Protein AF-A0A941RB59-F1 (afdb_monomer_lite)

Secondary structure (DSSP, 8-state):
-EEEEGGG-GGGHHHHHHHHHHHTGGGSTT--HHHHHHHHHTTB-SSSSSEEEEEEETTEEEEEEEE-S-S-TT-TT---

pLDDT: mean 94.76, std 6.49, range [63.0, 98.62]

Sequence (80 aa):
MDIRYLVDCQQVIPQVAQWLFDEWGRFLPGSSVEGGVSRLHKRLHRGQLPLTLMAMEAEAAIGTISLIHCDMETRPDLSP

Foldseek 3Di:
DDKDWCLVQVVCLLVVLVVCCVVPVVVDPPGDSVNSSVVQVVQNDDPDPFTKMFDDDPNDTDDIDTDHQAPDPPCNVPGD

Structure (mmCIF, N/CA/C/O backbone):
data_AF-A0A941RB59-F1
#
_entry.id   AF-A0A941RB59-F1
#
loop_
_atom_site.group_PDB
_atom_site.id
_atom_site.type_symbol
_atom_site.label_atom_id
_atom_site.label_alt_id
_atom_site.label_comp_id
_atom_site.label_asym_id
_atom_site.label_entity_id
_atom_site.label_seq_id
_atom_site.pdbx_PDB_ins_code
_atom_site.Cartn_x
_atom_site.Cartn_y
_atom_site.Cartn_z
_atom_site.occupancy
_atom_site.B_iso_or_equiv
_atom_site.auth_seq_id
_atom_site.auth_comp_id
_atom_site.auth_asym_id
_atom_site.auth_atom_id
_atom_site.pdbx_PDB_model_num
ATOM 1 N N . MET A 1 1 ? -9.548 -6.971 15.054 1.00 93.56 1 MET A N 1
ATOM 2 C CA . MET A 1 1 ? -8.954 -6.842 13.712 1.00 93.56 1 MET A CA 1
ATOM 3 C C . MET A 1 1 ? -10.060 -6.707 12.679 1.00 93.56 1 MET A C 1
ATOM 5 O O . MET A 1 1 ? -11.015 -7.474 12.745 1.00 93.56 1 MET A O 1
ATOM 9 N N . ASP A 1 2 ? -9.932 -5.762 11.753 1.00 97.75 2 ASP A N 1
ATOM 10 C CA . ASP A 1 2 ? -10.855 -5.538 10.637 1.00 97.75 2 ASP A CA 1
ATOM 11 C C . ASP A 1 2 ? -10.104 -5.165 9.344 1.00 97.75 2 ASP A C 1
ATOM 13 O O . ASP A 1 2 ? -8.925 -4.813 9.384 1.00 97.75 2 ASP A O 1
ATOM 17 N N . ILE A 1 3 ? -10.771 -5.286 8.190 1.00 98.00 3 ILE A N 1
ATOM 18 C CA . ILE A 1 3 ? -10.221 -4.893 6.884 1.00 98.00 3 ILE A CA 1
ATOM 19 C C . ILE A 1 3 ? -10.907 -3.608 6.424 1.00 98.00 3 ILE A C 1
ATOM 21 O O . ILE A 1 3 ? -12.129 -3.578 6.272 1.00 98.00 3 ILE A O 1
ATOM 25 N N . ARG A 1 4 ? -10.122 -2.561 6.163 1.00 98.00 4 ARG A N 1
ATOM 26 C CA . ARG A 1 4 ? -10.604 -1.257 5.681 1.00 98.00 4 ARG A CA 1
ATOM 27 C C . ARG A 1 4 ? -10.068 -0.958 4.288 1.00 98.00 4 ARG A C 1
ATOM 29 O O . ARG A 1 4 ? -9.021 -1.463 3.890 1.00 98.00 4 ARG A O 1
ATOM 36 N N . TYR A 1 5 ? -10.759 -0.095 3.551 1.00 98.50 5 TYR A N 1
ATOM 37 C CA . TYR A 1 5 ? -10.180 0.500 2.349 1.00 98.50 5 TYR A CA 1
ATOM 38 C C . TYR A 1 5 ? -9.149 1.555 2.746 1.00 98.50 5 TYR A C 1
ATOM 40 O O . TYR A 1 5 ? -9.358 2.297 3.706 1.00 98.50 5 TYR A O 1
ATOM 48 N N . LEU A 1 6 ? -8.069 1.688 1.974 1.00 98.44 6 LEU A N 1
ATOM 49 C CA . LEU A 1 6 ? -7.052 2.709 2.237 1.00 98.44 6 LEU A CA 1
ATOM 50 C C . LEU A 1 6 ? -7.628 4.136 2.209 1.00 98.44 6 LEU A C 1
ATOM 52 O O . LEU A 1 6 ? -7.190 4.987 2.978 1.00 98.44 6 LEU A O 1
ATOM 56 N N . VAL A 1 7 ? -8.654 4.387 1.384 1.00 98.12 7 VAL A N 1
ATOM 57 C CA . VAL A 1 7 ? -9.345 5.690 1.325 1.00 98.12 7 VAL A CA 1
ATOM 58 C C . VAL A 1 7 ? -9.954 6.119 2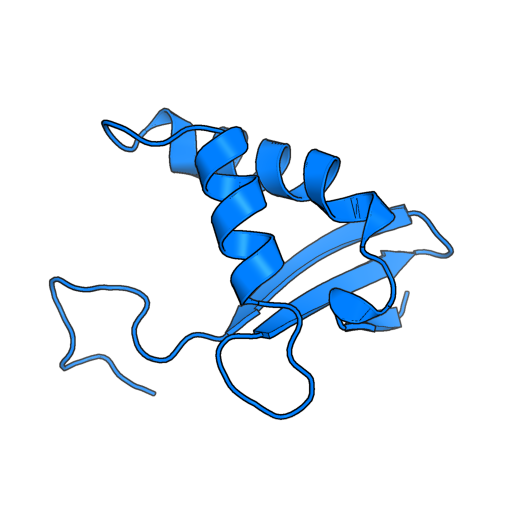.666 1.00 98.12 7 VAL A C 1
ATOM 60 O O . VAL A 1 7 ? -10.096 7.317 2.899 1.00 98.12 7 VAL A O 1
ATOM 63 N N . ASP A 1 8 ? -10.225 5.170 3.567 1.00 97.88 8 ASP A N 1
ATOM 64 C CA . ASP A 1 8 ? -10.807 5.417 4.895 1.00 97.88 8 ASP A CA 1
ATOM 65 C C . ASP A 1 8 ? -9.773 5.635 5.994 1.00 97.88 8 ASP A C 1
ATOM 67 O O . ASP A 1 8 ? -10.122 6.005 7.111 1.00 97.88 8 ASP A O 1
ATOM 71 N N . CYS A 1 9 ? -8.503 5.370 5.702 1.00 97.38 9 CYS A N 1
ATOM 72 C CA . CYS A 1 9 ? -7.424 5.409 6.681 1.00 97.38 9 CYS A CA 1
ATOM 73 C C . CYS A 1 9 ? -6.143 6.004 6.083 1.00 97.38 9 CYS A C 1
ATOM 75 O O . CYS A 1 9 ? -5.042 5.532 6.337 1.00 97.38 9 CYS A O 1
ATOM 77 N N . GLN A 1 10 ? -6.269 7.066 5.285 1.00 97.75 10 GLN A N 1
ATOM 78 C CA . GLN A 1 10 ? -5.164 7.673 4.528 1.00 97.75 10 GLN A CA 1
ATOM 79 C C . GLN A 1 10 ? -3.979 8.131 5.397 1.00 97.75 10 GLN A C 1
ATOM 81 O O . GLN A 1 10 ? -2.853 8.211 4.907 1.00 97.75 10 GLN A O 1
ATOM 86 N N . GLN A 1 11 ? -4.191 8.368 6.695 1.00 97.81 11 GLN A N 1
ATOM 87 C CA . GLN A 1 11 ? -3.128 8.674 7.654 1.00 97.81 11 GLN A CA 1
ATOM 88 C C . GLN A 1 11 ? -2.039 7.592 7.726 1.00 97.81 11 GLN A C 1
ATOM 90 O O . GLN A 1 11 ? -0.910 7.892 8.102 1.00 97.81 11 GLN A O 1
ATOM 95 N N . VAL A 1 12 ? -2.347 6.347 7.342 1.00 98.12 12 VAL A N 1
ATOM 96 C CA . VAL A 1 12 ? -1.388 5.231 7.378 1.00 98.12 12 VAL A CA 1
ATOM 97 C C . VAL A 1 12 ? -0.471 5.194 6.151 1.00 98.12 12 VAL A C 1
ATOM 99 O O . VAL A 1 12 ? 0.502 4.444 6.145 1.00 98.12 12 VAL A O 1
ATOM 102 N N . ILE A 1 13 ? -0.739 5.994 5.109 1.00 98.50 13 ILE A N 1
ATOM 103 C CA . ILE A 1 13 ? 0.006 5.959 3.838 1.00 98.50 13 ILE A CA 1
ATOM 104 C C . ILE A 1 13 ? 1.525 6.105 4.032 1.00 98.50 13 IL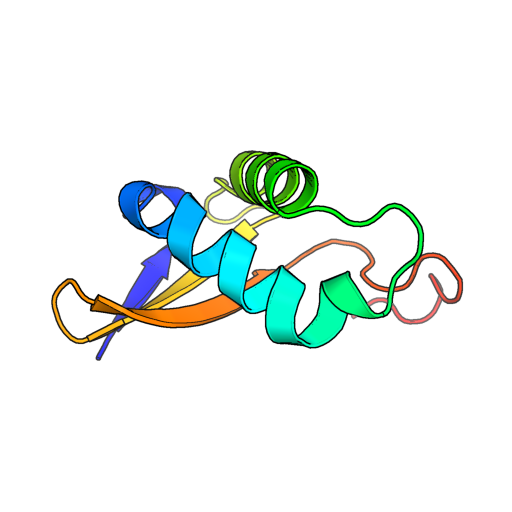E A C 1
ATOM 106 O O . ILE A 1 13 ? 2.247 5.301 3.440 1.00 98.50 13 ILE A O 1
ATOM 110 N N . PRO A 1 14 ? 2.046 7.053 4.841 1.00 98.38 14 PRO A N 1
ATOM 111 C CA . PRO A 1 14 ? 3.491 7.179 5.034 1.00 98.38 14 PRO A CA 1
ATOM 112 C C . PRO A 1 14 ? 4.113 5.921 5.654 1.00 98.38 14 PRO A C 1
ATOM 114 O O . PRO A 1 14 ? 5.131 5.434 5.170 1.00 98.38 14 PRO A O 1
ATOM 117 N N . GLN A 1 15 ? 3.460 5.353 6.674 1.00 98.38 15 GLN A N 1
ATOM 118 C CA . GLN A 1 15 ? 3.901 4.126 7.344 1.00 98.38 15 GLN A CA 1
ATOM 119 C C . GLN A 1 15 ? 3.915 2.938 6.375 1.00 98.38 15 GLN A C 1
ATOM 121 O O . GLN A 1 15 ? 4.898 2.208 6.293 1.00 98.38 15 GLN A O 1
ATOM 126 N N . VAL A 1 16 ? 2.844 2.766 5.600 1.00 98.25 16 VAL A N 1
ATOM 127 C CA . VAL A 1 16 ? 2.728 1.657 4.646 1.00 98.25 16 VAL A CA 1
ATOM 128 C C . VAL A 1 16 ? 3.718 1.806 3.494 1.00 98.25 16 VAL A C 1
ATOM 130 O O . VAL A 1 16 ? 4.319 0.820 3.079 1.00 98.25 16 VAL A O 1
ATOM 133 N N . ALA A 1 17 ? 3.935 3.021 2.984 1.00 98.50 17 ALA A N 1
ATOM 134 C CA . ALA A 1 17 ? 4.935 3.263 1.948 1.00 98.50 17 ALA A CA 1
ATOM 135 C C . ALA A 1 17 ? 6.343 2.866 2.413 1.00 98.50 17 ALA A C 1
ATOM 137 O O . ALA A 1 17 ? 7.083 2.261 1.636 1.00 98.50 17 ALA A O 1
ATOM 138 N N . GLN A 1 18 ? 6.677 3.157 3.675 1.00 98.56 18 GLN A N 1
ATOM 139 C CA . GLN A 1 18 ? 7.939 2.745 4.281 1.00 98.56 18 GLN A CA 1
ATOM 140 C C . GLN A 1 18 ? 8.047 1.216 4.355 1.00 98.56 18 GLN A C 1
ATOM 142 O O . GLN A 1 18 ? 9.028 0.664 3.872 1.00 98.56 18 GLN A O 1
ATOM 147 N N . TRP A 1 19 ? 7.012 0.520 4.840 1.00 98.38 19 TRP A N 1
ATOM 148 C CA . TRP A 1 19 ? 6.995 -0.949 4.887 1.00 98.38 19 TRP A CA 1
ATOM 149 C C . TRP A 1 19 ? 7.222 -1.596 3.521 1.00 98.38 19 TRP A C 1
ATOM 151 O O . TRP A 1 19 ? 8.067 -2.475 3.380 1.00 98.38 19 TRP A O 1
ATOM 161 N N . LEU A 1 20 ? 6.489 -1.142 2.497 1.00 97.62 20 LEU A N 1
ATOM 162 C CA . LEU A 1 20 ? 6.627 -1.676 1.140 1.00 97.62 20 LEU A CA 1
ATOM 163 C C . LEU A 1 20 ? 8.041 -1.433 0.580 1.00 97.62 20 LEU A C 1
ATOM 165 O O . LEU A 1 20 ? 8.562 -2.246 -0.189 1.00 97.62 20 LEU A O 1
ATOM 169 N N . PHE A 1 21 ? 8.661 -0.305 0.936 1.00 98.25 21 PHE A N 1
ATOM 170 C CA . PHE A 1 21 ? 10.029 -0.006 0.538 1.00 98.25 21 PHE A CA 1
ATOM 171 C C . PHE A 1 21 ? 11.045 -0.888 1.273 1.00 98.25 21 PHE A C 1
ATOM 173 O O . PHE A 1 21 ? 11.921 -1.458 0.627 1.00 98.25 21 PHE A O 1
ATOM 180 N N . ASP A 1 22 ? 10.909 -1.048 2.585 1.00 98.19 22 ASP A N 1
ATOM 181 C CA . ASP A 1 22 ? 11.840 -1.831 3.400 1.00 98.19 22 ASP A CA 1
ATOM 182 C C . ASP A 1 22 ? 11.815 -3.321 3.038 1.00 98.19 22 ASP A C 1
ATOM 184 O O . ASP A 1 22 ? 12.869 -3.958 2.950 1.00 98.19 22 ASP A O 1
ATOM 188 N N . GLU A 1 23 ? 10.631 -3.871 2.764 1.00 97.25 23 G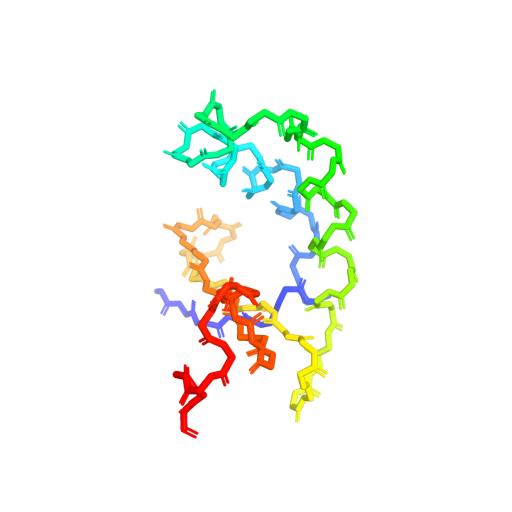LU A N 1
ATOM 189 C CA . GLU A 1 23 ? 10.480 -5.276 2.377 1.00 97.25 23 GLU A CA 1
ATOM 190 C C . GLU A 1 23 ? 10.947 -5.538 0.939 1.00 97.25 23 GLU A C 1
ATOM 192 O O . GLU A 1 23 ? 11.733 -6.455 0.696 1.00 97.25 23 GLU A O 1
ATOM 197 N N . TRP A 1 24 ? 10.518 -4.711 -0.022 1.00 94.44 24 TRP A N 1
ATOM 198 C CA . TRP A 1 24 ? 10.763 -4.970 -1.449 1.00 94.44 24 TRP A CA 1
ATOM 199 C C . TRP A 1 24 ? 11.483 -3.830 -2.164 1.00 94.44 24 TRP A C 1
ATOM 201 O O . TRP A 1 24 ? 12.418 -4.064 -2.930 1.00 94.44 24 TRP A O 1
ATOM 211 N N . GLY A 1 25 ? 11.055 -2.587 -1.935 1.00 94.50 25 GLY A N 1
ATOM 212 C CA . GLY A 1 25 ? 11.528 -1.428 -2.694 1.00 94.50 25 GLY A CA 1
ATOM 213 C C . GLY A 1 25 ? 13.038 -1.1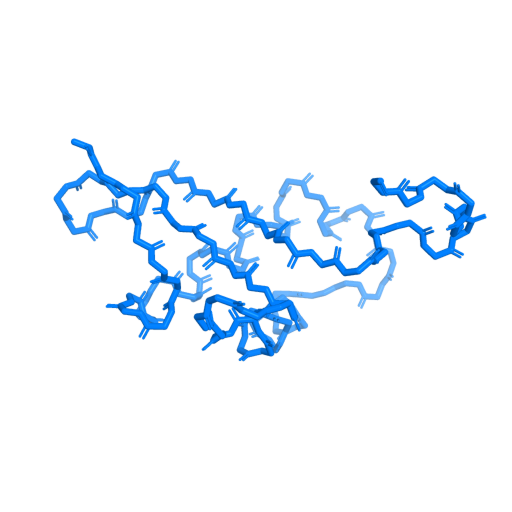97 -2.626 1.00 94.50 25 GLY A C 1
ATOM 214 O O . GLY A 1 25 ? 13.618 -0.828 -3.641 1.00 94.50 25 GLY A O 1
ATOM 215 N N . ARG A 1 26 ? 13.696 -1.484 -1.498 1.00 95.88 26 ARG A N 1
ATOM 216 C CA . ARG A 1 26 ? 15.150 -1.325 -1.330 1.00 95.88 26 ARG A CA 1
ATOM 217 C C . ARG A 1 26 ? 15.989 -2.187 -2.278 1.00 95.88 26 ARG A C 1
ATOM 219 O O . ARG A 1 26 ? 17.159 -1.889 -2.490 1.00 95.88 26 ARG A O 1
ATOM 226 N N . PHE A 1 27 ? 15.405 -3.243 -2.846 1.00 95.56 27 PHE A N 1
ATOM 227 C CA . PHE A 1 27 ? 16.053 -4.117 -3.826 1.00 95.56 27 PHE A CA 1
ATOM 228 C C . PHE A 1 27 ? 15.750 -3.723 -5.279 1.00 95.56 27 PHE A C 1
ATOM 230 O O . PHE A 1 27 ? 16.343 -4.284 -6.199 1.00 95.56 27 PHE A O 1
ATOM 237 N N . LEU A 1 28 ? 14.835 -2.773 -5.499 1.00 91.88 28 LEU A N 1
ATOM 238 C CA . LEU A 1 28 ? 14.386 -2.344 -6.820 1.00 91.88 28 LEU A CA 1
ATOM 239 C C . LEU A 1 28 ? 15.078 -1.031 -7.223 1.00 91.88 28 LEU A C 1
ATOM 241 O O . LEU A 1 28 ? 14.834 0.006 -6.596 1.00 91.88 28 LEU A O 1
ATOM 245 N N . PRO A 1 29 ? 15.907 -1.027 -8.285 1.00 94.19 29 PRO A N 1
ATOM 246 C CA . PRO A 1 29 ? 16.528 0.193 -8.788 1.00 94.19 29 PRO A CA 1
ATOM 247 C C . PRO A 1 29 ? 15.490 1.278 -9.102 1.00 94.19 29 PRO A C 1
ATOM 249 O O . PRO A 1 29 ? 14.491 1.021 -9.769 1.00 94.19 29 PRO A O 1
ATOM 252 N N . GLY A 1 30 ? 15.726 2.500 -8.619 1.00 93.62 30 GLY A N 1
ATOM 253 C CA . GLY A 1 30 ? 14.828 3.639 -8.842 1.00 93.62 30 GLY A CA 1
ATOM 254 C C . GLY A 1 30 ? 13.555 3.645 -7.987 1.00 93.62 30 GLY A C 1
ATOM 255 O O . GLY A 1 30 ? 12.734 4.550 -8.135 1.00 93.62 30 GLY A O 1
ATOM 256 N N . SER A 1 31 ? 13.374 2.678 -7.083 1.00 95.62 31 SER A N 1
ATOM 257 C CA . SER A 1 31 ? 12.299 2.737 -6.094 1.00 95.62 31 SER A CA 1
ATOM 258 C C . SER A 1 31 ? 12.616 3.756 -4.997 1.00 95.62 31 SER A C 1
ATOM 260 O O . SER A 1 31 ? 13.772 3.952 -4.626 1.00 95.62 31 SER A O 1
ATOM 262 N N . SER A 1 32 ? 11.578 4.386 -4.449 1.00 98.12 32 SER A N 1
ATOM 263 C CA . SER A 1 32 ? 11.673 5.254 -3.275 1.00 98.12 32 SER A CA 1
ATOM 264 C C . SER A 1 32 ? 10.388 5.190 -2.449 1.00 98.12 32 SER A C 1
ATOM 266 O O . SER A 1 32 ? 9.339 4.742 -2.940 1.00 98.12 32 SER A O 1
ATOM 268 N N . VAL A 1 33 ? 10.462 5.665 -1.205 1.00 98.44 33 VAL A N 1
ATOM 269 C CA . VAL A 1 33 ? 9.305 5.785 -0.308 1.00 98.44 33 VAL A CA 1
ATOM 270 C C . VAL A 1 33 ? 8.280 6.759 -0.894 1.00 98.44 33 VAL A C 1
ATOM 272 O O . VAL A 1 33 ? 7.095 6.442 -0.941 1.00 98.44 33 VAL A O 1
ATOM 275 N N . GLU A 1 34 ? 8.716 7.889 -1.453 1.00 98.38 34 GLU A N 1
ATOM 276 C CA . GLU A 1 34 ? 7.857 8.888 -2.108 1.00 98.38 34 GLU A CA 1
ATOM 277 C C . GLU A 1 34 ? 7.141 8.296 -3.327 1.00 98.38 34 GLU A C 1
ATOM 279 O O . GLU A 1 34 ? 5.947 8.529 -3.538 1.00 98.38 34 GLU A O 1
ATOM 284 N N . GLY A 1 35 ? 7.842 7.464 -4.105 1.00 97.94 35 GLY A N 1
ATOM 285 C CA . GLY A 1 35 ? 7.237 6.687 -5.183 1.00 97.94 35 GLY A CA 1
ATOM 286 C C . GLY A 1 35 ? 6.169 5.722 -4.658 1.00 97.94 35 GLY A C 1
ATOM 287 O O . GLY A 1 35 ? 5.100 5.595 -5.258 1.00 97.94 35 GLY A O 1
ATOM 288 N N . GLY A 1 36 ? 6.419 5.084 -3.511 1.00 97.56 36 GLY A N 1
ATOM 289 C CA . GLY A 1 36 ? 5.441 4.269 -2.784 1.00 97.56 36 GLY A CA 1
ATOM 290 C C . GLY A 1 36 ? 4.202 5.061 -2.362 1.00 97.56 36 GLY A C 1
ATOM 291 O O . GLY A 1 36 ? 3.083 4.645 -2.664 1.00 97.56 36 GLY A O 1
ATOM 292 N N . VAL A 1 37 ? 4.390 6.236 -1.758 1.00 98.62 37 VAL A N 1
ATOM 293 C CA . VAL A 1 37 ? 3.308 7.157 -1.372 1.00 98.62 37 VAL A CA 1
ATOM 294 C C . VAL A 1 37 ? 2.472 7.556 -2.589 1.00 98.62 37 VAL A C 1
ATOM 296 O O . VAL A 1 37 ? 1.243 7.487 -2.539 1.00 98.62 37 VAL A O 1
ATOM 299 N N . SER A 1 38 ? 3.111 7.925 -3.703 1.00 98.12 38 SER A N 1
ATOM 300 C CA . SER A 1 38 ? 2.411 8.276 -4.945 1.00 98.12 38 SER A CA 1
ATOM 301 C C . SER A 1 38 ? 1.584 7.103 -5.486 1.00 98.12 38 SER A C 1
ATOM 303 O O . SER A 1 38 ? 0.434 7.283 -5.892 1.00 98.12 38 SER A O 1
ATOM 305 N N . ARG A 1 39 ? 2.127 5.877 -5.446 1.00 96.88 39 ARG A N 1
ATOM 306 C CA . ARG A 1 39 ? 1.400 4.662 -5.847 1.00 96.88 39 ARG A CA 1
ATOM 307 C C . ARG A 1 39 ? 0.197 4.384 -4.948 1.00 96.88 39 ARG A C 1
ATOM 309 O O . ARG A 1 39 ? -0.861 4.062 -5.476 1.00 96.88 39 ARG A O 1
ATOM 316 N N . LEU A 1 40 ? 0.330 4.531 -3.631 1.00 98.19 40 LEU A N 1
ATOM 317 C CA . LEU A 1 40 ? -0.768 4.324 -2.680 1.00 98.19 40 LEU A CA 1
ATOM 318 C C . LEU A 1 40 ? -1.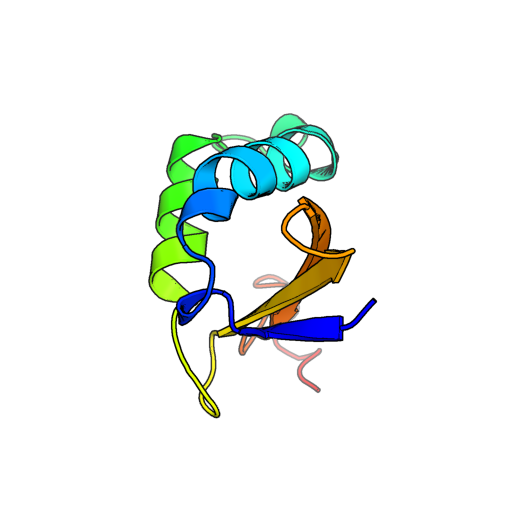905 5.338 -2.877 1.00 98.19 40 LEU A C 1
ATOM 320 O O . LEU A 1 40 ? -3.069 4.949 -2.856 1.00 98.19 40 LEU A O 1
ATOM 324 N N . HIS A 1 41 ? -1.595 6.602 -3.186 1.00 98.38 41 HIS A N 1
ATOM 325 C CA . HIS A 1 41 ? -2.620 7.604 -3.518 1.00 98.38 41 HIS A CA 1
ATOM 326 C C . HIS A 1 41 ? -3.427 7.245 -4.776 1.00 98.38 41 HIS A C 1
ATOM 328 O O . HIS A 1 41 ? -4.629 7.491 -4.833 1.00 98.38 41 HIS A O 1
ATOM 334 N N . LYS A 1 42 ? -2.804 6.601 -5.772 1.00 97.75 42 LYS A N 1
ATOM 335 C CA . LYS A 1 42 ? -3.513 6.099 -6.966 1.00 97.75 42 LYS A CA 1
ATOM 336 C C . LYS A 1 42 ? -4.431 4.904 -6.669 1.00 97.75 42 LYS A C 1
ATOM 338 O O . LYS A 1 42 ? -5.206 4.520 -7.537 1.00 97.75 42 LYS A O 1
ATOM 343 N N . ARG A 1 43 ? -4.328 4.302 -5.477 1.00 97.88 43 ARG A N 1
ATOM 344 C CA . ARG A 1 43 ? -5.065 3.105 -5.032 1.00 97.88 43 ARG A CA 1
ATOM 345 C C . ARG A 1 43 ? -6.172 3.427 -4.018 1.00 97.88 43 ARG A C 1
ATOM 347 O O . ARG A 1 43 ? -6.669 2.531 -3.338 1.00 97.88 43 ARG A O 1
ATOM 354 N N . LEU A 1 44 ? -6.585 4.691 -3.917 1.00 98.19 44 LEU A N 1
ATOM 355 C CA . LEU A 1 44 ? -7.662 5.153 -3.028 1.00 98.19 44 LEU A CA 1
ATOM 356 C C . LEU A 1 44 ? -9.071 4.909 -3.600 1.00 98.19 44 LEU A C 1
ATOM 358 O O . LEU A 1 44 ? -9.997 5.675 -3.346 1.00 98.19 44 LEU A O 1
ATOM 362 N N . HIS A 1 45 ? -9.249 3.847 -4.383 1.00 97.88 45 HIS A N 1
ATOM 363 C CA . HIS A 1 45 ? -10.545 3.477 -4.939 1.00 97.88 45 HIS A CA 1
ATOM 364 C C . HIS A 1 45 ? -11.315 2.527 -4.013 1.00 97.88 45 HIS A C 1
ATOM 366 O O . HIS A 1 45 ? -10.743 1.790 -3.206 1.00 97.88 45 HIS A O 1
ATOM 372 N N . ARG A 1 46 ? -12.642 2.511 -4.176 1.00 96.94 46 ARG A N 1
ATOM 373 C CA . ARG A 1 46 ? -13.547 1.517 -3.584 1.00 96.94 46 ARG A CA 1
ATOM 374 C C . ARG A 1 46 ? -14.222 0.733 -4.693 1.00 96.94 46 ARG A C 1
ATOM 376 O O . ARG A 1 46 ? -14.719 1.335 -5.638 1.00 96.94 46 ARG A O 1
ATOM 383 N N . GLY A 1 47 ? -14.245 -0.593 -4.574 1.00 94.12 47 GLY A N 1
ATOM 384 C CA . GLY A 1 47 ? -14.908 -1.471 -5.547 1.00 94.12 47 GLY A CA 1
ATOM 385 C C . GLY A 1 47 ? -14.359 -1.404 -6.979 1.00 94.12 47 GLY A C 1
ATOM 386 O O . GLY A 1 47 ? -14.945 -2.005 -7.871 1.00 94.12 47 GLY A O 1
ATOM 387 N N . GLN A 1 48 ? -13.251 -0.695 -7.212 1.00 95.56 48 GLN A N 1
ATOM 388 C CA . GLN A 1 48 ? -12.642 -0.507 -8.524 1.00 95.56 48 GLN A CA 1
ATOM 389 C C . GLN A 1 48 ? -11.125 -0.623 -8.410 1.00 95.56 48 GLN A C 1
ATOM 391 O O . GLN A 1 48 ? -10.530 -0.110 -7.466 1.00 95.56 48 GLN A O 1
ATOM 396 N N . LEU A 1 49 ? -10.495 -1.285 -9.381 1.00 94.94 49 LEU A N 1
ATOM 397 C CA . LEU A 1 49 ? -9.043 -1.376 -9.452 1.00 94.94 49 LEU A CA 1
ATOM 398 C C . LEU A 1 49 ? -8.426 -0.115 -10.083 1.00 94.94 49 LEU A C 1
ATOM 400 O O . LEU A 1 49 ? -8.982 0.432 -11.036 1.00 94.94 49 LEU A O 1
ATOM 404 N N . PRO A 1 50 ? -7.237 0.308 -9.624 1.00 96.06 50 PRO A N 1
ATOM 405 C CA . PRO A 1 50 ? -6.464 -0.310 -8.548 1.00 96.06 50 PRO A CA 1
ATOM 406 C C . PRO A 1 50 ? -6.963 0.121 -7.157 1.00 96.06 50 PRO A C 1
ATOM 408 O O . PRO A 1 50 ? -7.362 1.269 -6.983 1.00 96.06 50 PRO A O 1
ATOM 411 N N . LEU A 1 51 ? -6.906 -0.768 -6.162 1.00 97.81 51 LEU A N 1
ATOM 412 C CA . LEU A 1 51 ? -7.271 -0.446 -4.777 1.00 97.81 51 LEU A CA 1
ATOM 413 C C . LEU A 1 51 ? -6.298 -1.049 -3.767 1.00 97.81 51 LEU A C 1
ATOM 415 O O . LEU A 1 51 ? -5.668 -2.071 -4.033 1.00 97.81 51 LEU A O 1
ATOM 419 N N . THR A 1 52 ? -6.203 -0.435 -2.592 1.00 98.38 52 THR A N 1
ATOM 420 C CA . THR A 1 52 ? -5.465 -0.977 -1.447 1.00 98.38 52 THR A CA 1
ATOM 421 C C . THR A 1 52 ? -6.412 -1.201 -0.273 1.00 98.38 52 THR A C 1
ATOM 423 O O . THR A 1 52 ? -7.223 -0.334 0.063 1.00 98.38 52 THR A O 1
ATOM 426 N N . LEU A 1 53 ? -6.287 -2.367 0.357 1.00 98.44 53 LEU A N 1
ATOM 427 C CA . LEU A 1 53 ? -6.942 -2.713 1.611 1.00 98.44 53 LEU A CA 1
ATOM 428 C C . LEU A 1 53 ? -5.914 -2.727 2.741 1.00 98.44 53 LEU A C 1
ATOM 430 O O . LEU A 1 53 ? -4.742 -3.058 2.540 1.00 98.44 53 LEU A O 1
ATOM 434 N N . MET A 1 54 ? -6.382 -2.385 3.932 1.00 98.50 54 MET A N 1
ATOM 435 C CA . MET A 1 54 ? -5.599 -2.298 5.153 1.00 98.50 54 MET A CA 1
ATOM 436 C C . MET A 1 54 ? -6.156 -3.270 6.183 1.00 98.50 54 MET A C 1
ATOM 438 O O . MET A 1 54 ? -7.349 -3.235 6.477 1.00 98.50 54 MET A O 1
ATOM 442 N N . ALA A 1 55 ? -5.292 -4.117 6.737 1.00 98.50 55 ALA A N 1
ATOM 443 C CA . ALA A 1 55 ? -5.599 -4.850 7.954 1.00 98.50 55 ALA A CA 1
ATOM 444 C C . ALA A 1 55 ? -5.324 -3.932 9.147 1.00 98.50 55 ALA A C 1
ATOM 446 O O . ALA A 1 55 ? -4.212 -3.415 9.287 1.00 98.50 55 ALA A O 1
ATOM 447 N N . MET A 1 56 ? -6.342 -3.721 9.977 1.00 98.19 56 MET A N 1
ATOM 448 C CA . MET A 1 56 ? -6.316 -2.796 11.105 1.00 98.19 56 MET A CA 1
ATOM 449 C C . MET A 1 56 ? -6.562 -3.544 12.417 1.00 98.19 56 MET A C 1
ATOM 451 O O . MET A 1 56 ? -7.424 -4.423 12.506 1.00 98.19 56 MET A O 1
ATOM 455 N N . GLU A 1 57 ? -5.830 -3.167 13.460 1.00 97.88 57 GLU A N 1
ATOM 456 C CA . GLU A 1 57 ? -6.137 -3.497 14.847 1.00 97.88 57 GLU A CA 1
ATOM 457 C C . GLU A 1 57 ? -6.401 -2.198 15.613 1.00 97.88 57 GLU A C 1
ATOM 459 O O . GLU A 1 57 ? -5.493 -1.408 15.868 1.00 97.88 57 GLU A O 1
ATOM 464 N N . ALA A 1 58 ? -7.679 -1.949 15.921 1.00 92.38 58 ALA A N 1
ATOM 465 C CA . ALA A 1 58 ? -8.168 -0.635 16.332 1.00 92.38 58 ALA A CA 1
ATOM 466 C C . ALA A 1 58 ? -7.791 0.443 15.295 1.00 92.38 58 ALA A C 1
ATOM 468 O O . ALA A 1 58 ? -8.320 0.422 14.186 1.00 92.38 58 ALA A O 1
ATOM 469 N N . GLU A 1 59 ? -6.878 1.352 15.632 1.00 92.31 59 GLU A N 1
ATOM 470 C CA . GLU A 1 59 ? -6.395 2.417 14.739 1.00 92.31 59 GLU A CA 1
ATOM 471 C C . GLU A 1 59 ? -4.982 2.153 14.195 1.00 92.31 59 GLU A C 1
ATOM 473 O O . GLU A 1 59 ? -4.455 2.943 13.412 1.00 92.31 59 GLU A O 1
ATOM 478 N N . ALA A 1 60 ? -4.366 1.031 14.573 1.00 96.50 60 ALA A N 1
ATOM 479 C CA . ALA A 1 60 ? -3.054 0.643 14.082 1.00 96.50 60 ALA A CA 1
ATOM 480 C C . ALA A 1 60 ? -3.186 -0.185 12.799 1.00 96.50 60 ALA A C 1
ATOM 482 O O . ALA A 1 60 ? -3.842 -1.228 12.783 1.00 96.50 60 ALA A O 1
ATOM 483 N N . ALA A 1 61 ? -2.525 0.251 11.726 1.00 97.88 61 ALA A N 1
ATOM 484 C CA . ALA A 1 61 ? -2.296 -0.617 10.578 1.00 97.88 61 ALA A CA 1
ATOM 485 C C . ALA A 1 61 ? -1.353 -1.753 10.988 1.00 97.88 61 ALA A C 1
ATOM 487 O O . ALA A 1 61 ? -0.343 -1.500 11.645 1.00 97.88 61 ALA A O 1
ATOM 488 N N . ILE A 1 62 ? -1.672 -2.979 10.574 1.00 98.19 62 ILE A N 1
ATOM 489 C CA . ILE A 1 62 ? -0.867 -4.189 10.824 1.00 98.19 62 ILE A CA 1
ATOM 490 C C . ILE A 1 62 ? -0.537 -4.960 9.539 1.00 98.19 62 ILE A C 1
ATOM 492 O O . ILE A 1 62 ? 0.231 -5.916 9.564 1.00 98.19 62 ILE A O 1
ATOM 496 N N . GLY A 1 63 ? -1.104 -4.555 8.402 1.00 98.06 63 GLY A N 1
ATOM 497 C CA . GLY A 1 63 ? -0.822 -5.169 7.111 1.00 98.06 63 GLY A CA 1
ATOM 498 C C . GLY A 1 63 ? -1.549 -4.476 5.969 1.00 98.06 63 GLY A C 1
ATOM 499 O O . GLY A 1 63 ? -2.469 -3.685 6.181 1.00 98.06 63 GLY A O 1
ATOM 500 N N . THR A 1 64 ? -1.136 -4.776 4.743 1.00 98.38 64 THR A N 1
ATOM 501 C CA . THR A 1 64 ? -1.738 -4.213 3.536 1.00 98.38 64 THR A CA 1
ATOM 502 C C . THR A 1 64 ? -1.771 -5.239 2.412 1.00 98.38 64 THR A C 1
ATOM 504 O O . THR A 1 64 ? -0.906 -6.108 2.327 1.00 98.38 64 THR A O 1
ATOM 507 N N . ILE A 1 65 ? -2.753 -5.109 1.525 1.00 97.38 65 ILE A N 1
ATOM 508 C CA . ILE A 1 65 ? -2.763 -5.771 0.223 1.00 97.38 65 ILE A CA 1
ATOM 509 C C . ILE A 1 65 ? -3.226 -4.773 -0.830 1.00 97.38 65 ILE A C 1
ATOM 511 O O . ILE A 1 65 ? -4.141 -3.982 -0.603 1.00 97.38 65 ILE A O 1
ATOM 515 N N . SER A 1 66 ? -2.588 -4.796 -1.994 1.00 96.25 66 SER A N 1
ATOM 516 C CA . SER A 1 66 ? -3.019 -4.004 -3.141 1.00 96.25 66 SER A CA 1
ATOM 517 C C . SER A 1 66 ? -3.521 -4.918 -4.243 1.00 96.25 66 SER A C 1
ATOM 519 O O . SER A 1 66 ? -2.849 -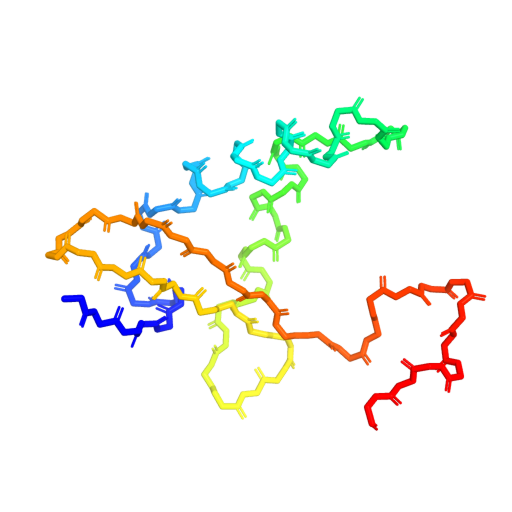5.876 -4.604 1.00 96.25 66 SER A O 1
ATOM 521 N N . LEU A 1 67 ? -4.686 -4.591 -4.786 1.00 95.25 67 LEU A N 1
ATOM 522 C CA . LEU A 1 67 ? -5.241 -5.223 -5.970 1.00 95.25 67 LEU A CA 1
ATOM 523 C C . LEU A 1 67 ? -5.031 -4.274 -7.148 1.00 95.25 67 LEU A C 1
ATOM 525 O O . LEU A 1 67 ? -5.466 -3.118 -7.116 1.00 95.25 67 LEU A O 1
ATOM 529 N N . ILE A 1 68 ? -4.350 -4.753 -8.183 1.00 93.00 68 ILE A N 1
ATOM 530 C CA . ILE A 1 68 ? -4.051 -4.010 -9.410 1.00 93.00 68 ILE A CA 1
ATOM 531 C C . ILE A 1 68 ? -4.248 -4.922 -10.623 1.00 93.00 68 ILE A C 1
ATOM 533 O O . ILE A 1 68 ? -4.282 -6.137 -10.477 1.00 93.00 68 ILE A O 1
ATOM 537 N N . HIS A 1 69 ? -4.397 -4.338 -11.815 1.00 89.19 69 HIS A N 1
ATOM 538 C CA . HIS A 1 69 ? -4.689 -5.099 -13.038 1.00 89.19 69 HIS A CA 1
ATOM 539 C C . HIS A 1 69 ? -3.574 -6.078 -13.425 1.00 89.19 69 HIS A C 1
ATOM 541 O O . HIS A 1 69 ? -3.853 -7.191 -13.851 1.00 89.19 69 HIS A O 1
ATOM 547 N N . CYS A 1 70 ? -2.321 -5.650 -13.295 1.00 88.25 70 CYS A N 1
ATOM 548 C CA . CYS A 1 70 ? -1.149 -6.452 -13.606 1.00 88.25 70 CYS A CA 1
ATOM 549 C C . CYS A 1 70 ? -0.028 -6.031 -12.658 1.00 88.25 70 CYS A C 1
ATOM 551 O O . CYS A 1 70 ? 0.350 -4.859 -12.640 1.00 88.25 70 CYS A O 1
ATOM 553 N N . ASP A 1 71 ? 0.443 -6.964 -11.834 1.00 85.19 71 ASP A N 1
ATOM 554 C CA . ASP A 1 71 ? 1.529 -6.718 -10.877 1.00 85.19 71 ASP A CA 1
ATOM 555 C C . ASP A 1 71 ? 2.910 -6.970 -11.488 1.00 85.19 71 ASP A C 1
ATOM 557 O O . ASP A 1 71 ? 3.889 -6.335 -11.104 1.00 85.19 71 ASP A O 1
ATOM 561 N N . MET A 1 72 ? 2.981 -7.828 -12.509 1.00 84.88 72 MET A N 1
ATOM 562 C CA . MET A 1 72 ? 4.229 -8.190 -13.166 1.00 84.88 72 MET A CA 1
ATOM 563 C C . MET A 1 72 ? 4.206 -7.799 -14.643 1.00 84.88 72 MET A C 1
ATOM 565 O O . MET A 1 72 ? 3.797 -8.574 -15.503 1.00 84.88 72 MET A O 1
ATOM 569 N N . GLU A 1 73 ? 4.703 -6.596 -14.947 1.00 81.19 73 GLU A N 1
ATOM 570 C CA . GLU A 1 73 ? 4.748 -6.050 -16.316 1.00 81.19 73 GLU A CA 1
ATOM 571 C C . GLU A 1 73 ? 5.471 -6.972 -17.316 1.00 81.19 73 GLU A C 1
ATOM 573 O O . GLU A 1 73 ? 5.150 -6.977 -18.501 1.00 81.19 73 GLU A O 1
ATOM 578 N N . THR A 1 74 ? 6.425 -7.783 -16.848 1.00 86.50 74 THR A N 1
ATOM 579 C CA . THR A 1 74 ? 7.187 -8.734 -17.675 1.00 86.50 74 THR A CA 1
ATOM 580 C C . THR A 1 74 ? 6.432 -10.026 -17.991 1.00 86.50 74 THR A C 1
ATOM 582 O O . THR A 1 74 ? 6.856 -10.771 -18.875 1.00 86.50 74 THR A O 1
ATOM 585 N N . ARG A 1 75 ? 5.333 -10.315 -17.285 1.00 85.38 75 ARG A N 1
ATOM 586 C CA . ARG A 1 75 ? 4.473 -11.493 -17.482 1.00 85.38 75 ARG A CA 1
ATOM 587 C C . ARG A 1 75 ? 2.995 -11.101 -17.382 1.00 85.38 75 ARG A C 1
ATOM 589 O O . ARG A 1 75 ? 2.293 -11.547 -16.473 1.00 85.38 75 ARG A O 1
ATOM 596 N N . PRO A 1 76 ? 2.508 -10.267 -18.317 1.00 82.62 76 PRO A N 1
ATOM 597 C CA . PRO A 1 76 ? 1.120 -9.812 -18.324 1.00 82.62 76 PRO A CA 1
ATOM 598 C C . PRO A 1 76 ? 0.127 -10.943 -18.620 1.00 82.62 76 PRO A C 1
ATOM 600 O O . PRO A 1 76 ? -1.065 -10.785 -18.382 1.00 82.62 76 PRO A O 1
ATOM 603 N N . ASP A 1 77 ? 0.615 -12.081 -19.124 1.00 87.12 77 ASP A N 1
ATOM 604 C CA . ASP A 1 77 ? -0.143 -13.318 -19.308 1.00 87.12 77 ASP A CA 1
ATOM 605 C C . ASP A 1 77 ? -0.605 -13.944 -17.984 1.00 87.12 77 ASP A C 1
ATOM 607 O O . ASP A 1 77 ? -1.542 -14.736 -17.978 1.00 87.12 77 ASP A O 1
ATOM 611 N N . LEU A 1 78 ? 0.025 -13.578 -16.863 1.00 78.69 78 LEU A N 1
ATOM 612 C CA . LEU A 1 78 ? -0.341 -14.026 -15.521 1.00 78.69 78 LEU A CA 1
ATOM 613 C C . LEU A 1 78 ? -1.350 -13.066 -14.869 1.00 78.69 78 LEU A C 1
ATOM 615 O O . LEU A 1 78 ? -1.144 -12.609 -13.743 1.00 78.69 78 LEU A O 1
ATOM 619 N N . SER A 1 79 ? -2.428 -12.732 -15.583 1.00 68.00 79 SER A N 1
ATOM 620 C CA . SER A 1 79 ? -3.582 -12.048 -14.988 1.00 68.00 79 SER A CA 1
ATOM 621 C C . SER A 1 79 ? -4.471 -13.050 -14.230 1.00 68.00 79 SER A C 1
ATOM 623 O O . SER A 1 79 ? -4.528 -14.209 -14.648 1.00 68.00 79 SER A O 1
ATOM 625 N N . PRO A 1 80 ? -5.160 -12.634 -13.148 1.00 63.00 80 PRO A N 1
ATOM 626 C CA . PRO A 1 80 ? -6.151 -13.469 -12.463 1.00 63.00 80 PRO A CA 1
ATOM 627 C C . PRO A 1 80 ? -7.234 -14.032 -13.390 1.00 63.00 80 PRO A C 1
ATOM 629 O O . PRO A 1 80 ? -7.585 -13.342 -14.377 1.00 63.00 80 PRO A O 1
#

Radius of gyration: 12.9 Å; chains: 1; bounding box: 31×23×36 Å